Protein AF-A0A1A6HZV1-F1 (afdb_monomer)

Mean predicted aligned error: 3.15 Å

Organism: Neotoma lepida (NCBI:txid56216)

Radius of gyration: 16.08 Å; Cα contacts (8 Å, |Δi|>4): 87; chains: 1; bounding box: 39×29×43 Å

InterPro domains:
  IPR000195 Rab-GAP-TBC domain [PF00566] (6-115)
  IPR000195 Rab-GAP-TBC domain [PS50086] (1-92)
  IPR035969 Rab-GAP-TBC domain superfamily [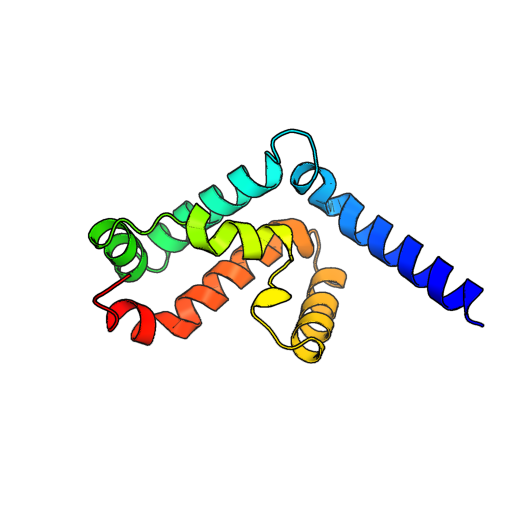SSF47923] (28-120)

Secondary structure (DSSP, 8-state):
-HHHHHHHHHHHHHHHHHTTGGGSSTT-HHHHHHHHHHHHHHHHH-HHHHHHHHHTT--HHHHHHHHHHTTTTTTS-HHHHHHHHHHHHHSTTIIIIIHHHHHHHHHHHTHHHHHH----

Structure (mmCIF, N/CA/C/O backbone):
data_AF-A0A1A6HZV1-F1
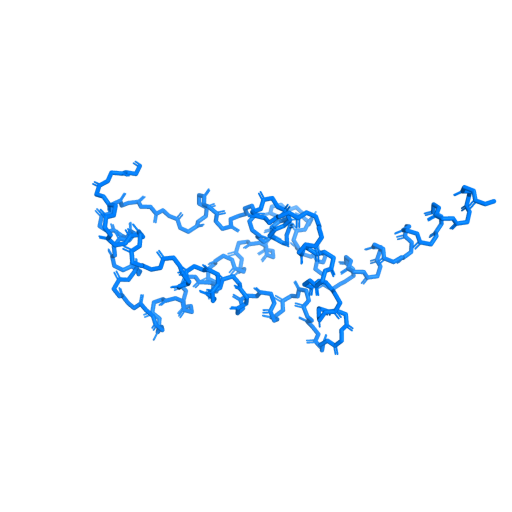#
_entry.id   AF-A0A1A6HZV1-F1
#
loop_
_atom_site.group_PDB
_atom_site.id
_atom_site.type_symbol
_atom_site.label_atom_id
_atom_site.label_alt_id
_atom_site.label_comp_id
_atom_site.label_asym_id
_atom_site.label_entity_i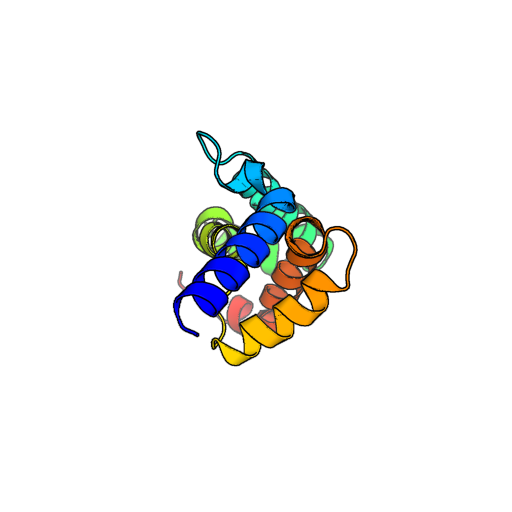d
_atom_site.label_seq_id
_atom_site.pdbx_PDB_ins_code
_atom_site.Cartn_x
_atom_site.Cartn_y
_atom_site.Cartn_z
_atom_site.occupancy
_atom_site.B_iso_or_equiv
_atom_site.auth_seq_id
_atom_site.auth_comp_id
_atom_site.auth_asym_id
_atom_site.auth_atom_id
_atom_site.pdbx_PDB_model_num
ATOM 1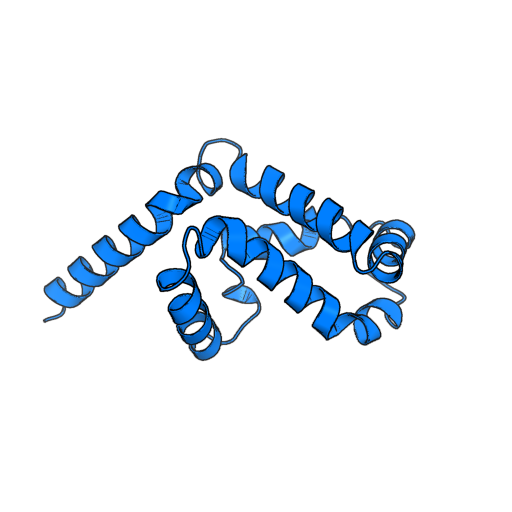 N N . MET A 1 1 ? 22.955 -14.829 -21.419 1.00 74.00 1 MET A N 1
ATOM 2 C CA . MET A 1 1 ? 21.718 -15.178 -20.690 1.00 74.00 1 MET A CA 1
ATOM 3 C C . MET A 1 1 ? 21.591 -14.388 -19.392 1.00 74.00 1 MET A C 1
ATOM 5 O O . MET A 1 1 ? 20.715 -13.543 -19.342 1.00 74.00 1 MET A O 1
ATOM 9 N N . LEU A 1 2 ? 22.483 -14.555 -18.402 1.00 86.62 2 LEU A N 1
ATOM 10 C CA . LEU A 1 2 ? 22.408 -13.804 -17.130 1.00 86.62 2 LEU A CA 1
ATOM 11 C C . LEU A 1 2 ? 22.396 -12.274 -17.308 1.00 86.62 2 LEU A C 1
ATOM 13 O O . LEU A 1 2 ? 21.513 -11.620 -16.773 1.00 86.62 2 LEU A O 1
ATOM 17 N N . ARG A 1 3 ? 23.290 -11.722 -18.144 1.00 90.12 3 ARG A N 1
ATOM 18 C CA . ARG A 1 3 ? 23.332 -10.273 -18.443 1.00 90.12 3 ARG A CA 1
ATOM 19 C C . ARG A 1 3 ? 22.041 -9.729 -19.067 1.00 90.12 3 ARG A C 1
ATOM 21 O O . ARG A 1 3 ? 21.720 -8.567 -18.878 1.00 90.12 3 ARG A O 1
ATOM 28 N N . SER A 1 4 ? 21.326 -10.556 -19.830 1.00 94.75 4 SER A N 1
ATOM 29 C CA . SER A 1 4 ? 20.059 -10.161 -20.454 1.00 94.75 4 SER A CA 1
ATOM 30 C C . SER A 1 4 ? 18.951 -10.097 -19.406 1.00 94.75 4 SER A C 1
ATOM 32 O O . SER A 1 4 ? 18.285 -9.082 -19.302 1.00 94.75 4 SER A O 1
ATOM 34 N N . ILE A 1 5 ? 18.838 -11.127 -18.557 1.00 96.69 5 ILE A N 1
ATOM 35 C CA . ILE A 1 5 ? 17.869 -11.157 -17.448 1.00 96.69 5 ILE A CA 1
ATOM 36 C C . ILE A 1 5 ? 18.109 -9.996 -16.476 1.00 96.69 5 ILE A C 1
ATOM 38 O O . ILE A 1 5 ? 17.160 -9.374 -16.009 1.00 96.69 5 ILE A O 1
ATOM 42 N N . GLU A 1 6 ? 19.373 -9.697 -16.177 1.00 97.12 6 GLU A N 1
ATOM 43 C CA . GLU A 1 6 ? 19.764 -8.561 -15.342 1.00 97.12 6 GLU A CA 1
ATOM 44 C C . GLU A 1 6 ? 19.313 -7.228 -15.953 1.00 97.12 6 GLU A C 1
ATOM 46 O O . GLU A 1 6 ? 18.643 -6.445 -15.281 1.00 97.12 6 GLU A O 1
ATOM 51 N N . ALA A 1 7 ? 19.626 -6.993 -17.233 1.00 97.44 7 ALA A N 1
ATOM 52 C CA . ALA A 1 7 ? 19.233 -5.774 -17.934 1.00 97.44 7 ALA A CA 1
ATOM 53 C C . ALA A 1 7 ? 17.704 -5.627 -18.026 1.00 97.44 7 ALA A C 1
ATOM 55 O O . ALA A 1 7 ? 17.183 -4.551 -17.739 1.00 97.44 7 ALA A O 1
ATOM 56 N N . ASP A 1 8 ? 16.984 -6.700 -18.361 1.00 97.38 8 ASP A N 1
ATOM 57 C CA . ASP A 1 8 ? 15.519 -6.697 -18.443 1.00 97.38 8 ASP A CA 1
ATOM 58 C C . ASP A 1 8 ? 14.894 -6.397 -17.073 1.00 97.38 8 ASP A C 1
ATOM 60 O O . ASP A 1 8 ? 14.014 -5.545 -16.953 1.00 97.38 8 ASP A O 1
ATOM 64 N N . SER A 1 9 ? 15.404 -7.033 -16.012 1.00 96.19 9 SER A N 1
ATOM 65 C CA . SER A 1 9 ? 14.951 -6.787 -14.638 1.00 96.19 9 SER A CA 1
ATOM 66 C C . SER A 1 9 ? 15.185 -5.336 -14.216 1.00 96.19 9 SER A C 1
ATOM 68 O O . SER A 1 9 ? 14.303 -4.726 -13.610 1.00 96.19 9 SER A O 1
ATOM 70 N N . PHE A 1 10 ? 16.350 -4.771 -14.554 1.00 96.50 10 PHE A N 1
ATOM 71 C CA . PHE A 1 10 ? 16.668 -3.373 -14.278 1.00 96.50 10 PHE A CA 1
ATOM 72 C C . PHE A 1 10 ? 15.675 -2.434 -14.967 1.00 96.50 10 PHE A C 1
ATOM 74 O O . PHE A 1 10 ? 15.045 -1.621 -14.295 1.00 96.50 10 PHE A O 1
ATOM 81 N N . TRP A 1 11 ? 15.476 -2.578 -16.281 1.00 97.00 11 TRP A N 1
ATOM 82 C CA . TRP A 1 11 ? 14.607 -1.677 -17.041 1.00 97.00 11 TRP A CA 1
ATOM 83 C C . TRP A 1 11 ? 13.136 -1.783 -16.640 1.00 97.00 11 TRP A C 1
ATOM 85 O O . TRP A 1 11 ? 12.470 -0.754 -16.505 1.00 97.00 11 TRP A O 1
ATOM 95 N N . CYS A 1 12 ? 12.638 -2.996 -16.390 1.00 95.12 12 CYS A N 1
ATOM 96 C CA . CYS A 1 12 ? 11.284 -3.202 -15.878 1.00 95.12 12 CYS A CA 1
ATOM 97 C C . CYS A 1 12 ? 11.099 -2.535 -14.508 1.00 95.12 12 CYS A C 1
ATOM 99 O O . CYS A 1 12 ? 10.115 -1.827 -14.295 1.00 95.12 12 CYS A O 1
ATOM 101 N N . MET A 1 13 ? 12.065 -2.697 -13.597 1.00 94.25 13 MET A N 1
ATOM 102 C CA . MET A 1 13 ? 12.002 -2.068 -12.277 1.00 94.25 13 MET A CA 1
ATOM 103 C C . MET A 1 13 ? 12.107 -0.542 -12.362 1.00 94.25 13 MET A C 1
ATOM 105 O O . MET A 1 13 ? 11.348 0.156 -11.696 1.00 94.25 13 MET A O 1
ATOM 109 N N . SER A 1 14 ? 12.984 0.002 -13.211 1.00 95.06 14 SER A N 1
ATOM 110 C CA . SER A 1 14 ? 13.061 1.450 -13.445 1.00 95.06 14 SER A CA 1
ATOM 111 C C . SER A 1 14 ? 11.725 2.012 -13.934 1.00 95.06 14 SER A C 1
ATOM 113 O O . SER A 1 14 ? 11.263 3.021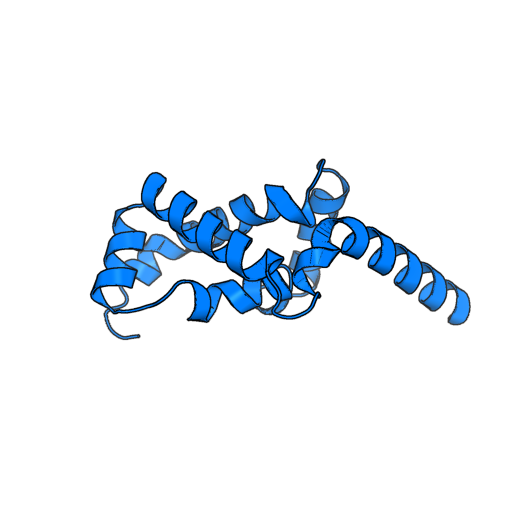 -13.410 1.00 95.06 14 SER A O 1
ATOM 115 N N . LYS A 1 15 ? 11.064 1.330 -14.879 1.00 92.19 15 LYS A N 1
ATOM 116 C CA . LYS A 1 15 ? 9.755 1.753 -15.397 1.00 92.19 15 LYS A CA 1
ATOM 117 C C . LYS A 1 15 ? 8.645 1.696 -14.355 1.00 92.19 15 LYS A C 1
ATOM 119 O O . LYS A 1 15 ? 7.786 2.569 -14.345 1.00 92.19 15 LYS A O 1
ATOM 124 N N . LEU A 1 16 ? 8.677 0.711 -13.464 1.00 92.62 16 LEU A N 1
ATOM 125 C CA . LEU A 1 16 ? 7.766 0.649 -12.321 1.00 92.62 16 LEU A CA 1
ATOM 126 C C . LEU A 1 16 ? 7.993 1.841 -11.380 1.00 92.62 16 LEU A C 1
ATOM 128 O O . LEU A 1 16 ? 7.042 2.519 -10.991 1.00 92.62 16 LEU A O 1
ATOM 132 N N . LEU A 1 17 ? 9.255 2.118 -11.040 1.00 93.50 17 LEU A N 1
ATOM 133 C CA . LEU A 1 17 ? 9.623 3.195 -10.119 1.00 93.50 17 LEU A CA 1
ATOM 134 C C . LEU A 1 17 ? 9.331 4.592 -10.682 1.00 93.50 17 LEU A C 1
ATOM 136 O O . LEU A 1 17 ? 9.063 5.497 -9.893 1.00 93.50 17 LEU A O 1
ATOM 140 N N . ASP A 1 18 ? 9.306 4.765 -12.010 1.00 92.12 18 ASP A N 1
ATOM 141 C CA . ASP A 1 18 ? 8.945 6.032 -12.665 1.00 92.12 18 ASP A CA 1
ATOM 142 C C . ASP A 1 18 ? 7.586 6.581 -12.180 1.00 92.12 18 ASP A C 1
ATOM 144 O O . ASP A 1 18 ? 7.429 7.792 -12.042 1.00 92.12 18 ASP A O 1
ATOM 148 N N . GLY A 1 19 ? 6.624 5.709 -11.853 1.00 89.31 19 GLY A N 1
ATOM 149 C CA . GLY A 1 19 ? 5.294 6.106 -11.369 1.00 89.31 19 GLY A CA 1
ATOM 150 C C . GLY A 1 19 ? 5.202 6.424 -9.870 1.00 89.31 19 GLY A C 1
ATOM 151 O O . GLY A 1 19 ? 4.152 6.864 -9.404 1.00 89.31 19 GLY A O 1
ATOM 152 N N . ILE A 1 20 ? 6.263 6.177 -9.095 1.00 94.19 20 ILE A N 1
ATOM 153 C CA . ILE A 1 20 ? 6.271 6.310 -7.626 1.00 94.19 20 ILE A CA 1
ATOM 154 C C . ILE A 1 20 ? 7.574 6.924 -7.093 1.00 94.19 20 ILE A C 1
ATOM 156 O O . ILE A 1 20 ? 7.977 6.652 -5.965 1.00 94.19 20 ILE A O 1
ATOM 160 N N . GLN A 1 21 ? 8.260 7.741 -7.894 1.00 94.81 21 GLN A N 1
ATOM 161 C CA . GLN A 1 21 ? 9.568 8.306 -7.538 1.00 94.81 21 GLN A CA 1
ATOM 162 C C . GLN A 1 21 ? 9.536 9.100 -6.220 1.00 94.81 21 GLN A C 1
ATOM 164 O O . GLN A 1 21 ? 10.482 9.050 -5.435 1.00 94.81 21 GLN A O 1
ATOM 169 N N . ASP A 1 22 ? 8.430 9.792 -5.940 1.00 95.69 22 ASP A N 1
ATOM 170 C CA . ASP A 1 22 ? 8.219 10.585 -4.727 1.00 95.69 22 ASP A CA 1
ATOM 171 C C . ASP A 1 22 ? 8.148 9.750 -3.437 1.00 95.69 22 ASP A C 1
ATOM 173 O O . ASP A 1 22 ? 8.323 10.296 -2.343 1.00 95.69 22 ASP A O 1
ATOM 177 N N . ASN A 1 23 ? 7.957 8.431 -3.544 1.00 95.31 23 ASN A N 1
ATOM 178 C CA . ASN A 1 23 ? 8.108 7.513 -2.417 1.00 95.31 23 ASN A CA 1
ATOM 179 C C . ASN A 1 23 ? 9.561 7.436 -1.920 1.00 95.31 23 ASN A C 1
ATOM 181 O O . ASN A 1 23 ? 9.779 7.110 -0.758 1.00 95.31 23 ASN A O 1
ATOM 185 N N . TYR A 1 24 ? 10.548 7.721 -2.776 1.00 95.38 24 TYR A N 1
ATOM 186 C CA . TYR A 1 24 ? 11.967 7.463 -2.502 1.00 95.38 24 TYR A 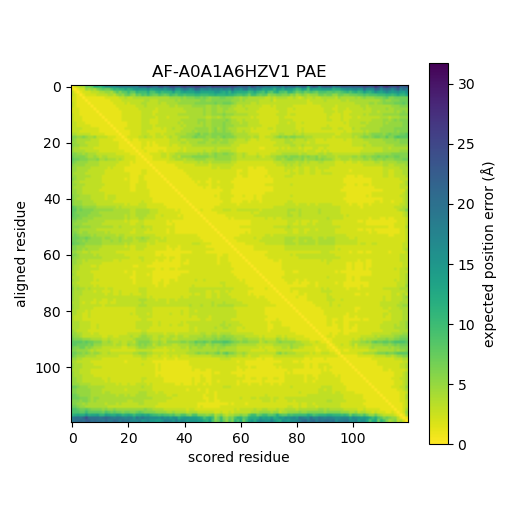CA 1
ATOM 187 C C . TYR A 1 24 ? 12.840 8.729 -2.512 1.00 95.38 24 TYR A C 1
ATOM 189 O O . TYR A 1 24 ? 14.060 8.640 -2.372 1.00 95.38 24 TYR A O 1
ATOM 197 N N . THR A 1 25 ? 12.240 9.915 -2.649 1.00 95.44 25 THR A N 1
ATOM 198 C CA . THR A 1 25 ? 12.940 11.199 -2.492 1.00 95.44 25 THR A CA 1
ATOM 199 C C . THR A 1 25 ? 13.173 11.541 -1.014 1.00 95.44 25 THR A C 1
ATOM 201 O O . THR A 1 25 ? 12.705 10.847 -0.108 1.00 95.44 25 THR A O 1
ATOM 204 N N . PHE A 1 26 ? 13.939 12.607 -0.744 1.00 94.50 26 PHE A N 1
ATOM 205 C CA . PHE A 1 26 ? 14.241 13.043 0.623 1.00 94.50 26 PHE A CA 1
ATOM 206 C C . PHE A 1 26 ? 12.959 13.232 1.449 1.00 94.50 26 PHE A C 1
ATOM 208 O O . PHE A 1 26 ? 12.013 13.868 0.993 1.00 94.50 26 PHE A O 1
ATOM 215 N N . ALA A 1 27 ? 12.948 12.669 2.661 1.00 93.50 27 ALA A N 1
ATOM 216 C CA . ALA A 1 27 ? 11.799 12.611 3.573 1.00 93.50 27 ALA A CA 1
ATOM 217 C C . ALA A 1 27 ? 10.567 11.820 3.075 1.00 93.50 27 ALA A C 1
ATOM 219 O O . ALA A 1 27 ? 9.566 11.766 3.784 1.00 93.50 27 ALA A O 1
ATOM 220 N N . GLN A 1 28 ? 10.647 11.163 1.911 1.00 95.50 28 GLN A N 1
ATOM 221 C CA . GLN A 1 28 ? 9.632 10.242 1.377 1.00 95.50 28 GLN A CA 1
ATOM 222 C C . GLN A 1 28 ? 8.189 10.802 1.384 1.00 95.50 28 GLN A C 1
ATOM 224 O O . GLN A 1 28 ? 7.261 10.154 1.886 1.00 95.50 28 GLN A O 1
ATOM 229 N N . PRO A 1 29 ? 7.959 12.007 0.826 1.00 96.62 29 PRO A N 1
ATOM 230 C CA . PRO A 1 29 ? 6.657 12.671 0.871 1.00 96.62 29 PRO A CA 1
ATOM 231 C C . PRO A 1 29 ? 5.542 11.866 0.188 1.00 96.62 29 PRO A C 1
ATOM 233 O O . PRO A 1 29 ? 4.386 11.972 0.599 1.00 96.62 29 PRO A O 1
ATOM 236 N N . GLY A 1 30 ? 5.863 11.053 -0.826 1.00 96.88 30 GLY A N 1
ATOM 237 C CA . GLY A 1 30 ? 4.885 10.199 -1.506 1.00 96.88 30 GLY A CA 1
ATOM 238 C C . GLY A 1 30 ? 4.277 9.145 -0.585 1.00 96.88 30 GLY A C 1
ATOM 239 O O . GLY A 1 30 ? 3.061 8.951 -0.578 1.00 96.88 30 GLY A O 1
ATOM 240 N N . ILE A 1 31 ? 5.096 8.534 0.278 1.00 97.19 31 ILE A N 1
ATOM 241 C CA . ILE A 1 31 ? 4.622 7.535 1.242 1.00 97.19 31 ILE A CA 1
ATOM 242 C C . ILE A 1 31 ? 3.728 8.193 2.289 1.00 97.19 31 ILE A C 1
ATOM 244 O O . ILE A 1 31 ? 2.629 7.702 2.534 1.00 97.19 31 ILE A O 1
ATOM 248 N N . GLN A 1 32 ? 4.144 9.329 2.856 1.00 97.25 32 GLN A N 1
ATOM 249 C CA . GLN A 1 32 ? 3.338 10.043 3.853 1.00 97.25 32 GLN A CA 1
ATOM 250 C C . GLN A 1 32 ? 1.964 10.440 3.294 1.00 97.25 32 GLN A C 1
ATOM 252 O O . GLN A 1 32 ? 0.941 10.224 3.945 1.00 97.25 32 GLN A O 1
ATOM 257 N N . LYS A 1 33 ? 1.922 10.949 2.054 1.00 97.62 33 LYS A N 1
ATOM 258 C CA . LYS A 1 33 ? 0.664 11.268 1.360 1.00 97.62 33 LYS A CA 1
ATOM 259 C C . LYS A 1 33 ? -0.209 10.032 1.151 1.00 97.62 33 LYS A C 1
ATOM 261 O O . LYS A 1 33 ? -1.404 10.100 1.415 1.00 97.62 33 LYS A O 1
ATOM 266 N N . LYS A 1 34 ? 0.368 8.910 0.709 1.00 97.75 34 LYS A N 1
ATOM 267 C CA . LYS A 1 34 ? -0.370 7.655 0.479 1.00 97.75 34 LYS A CA 1
ATOM 268 C C . LYS A 1 34 ? -0.915 7.049 1.771 1.00 97.75 34 LYS A C 1
ATOM 270 O O . LYS A 1 34 ? -2.047 6.583 1.780 1.00 97.75 34 LYS A O 1
ATOM 275 N N . VAL A 1 35 ? -0.146 7.081 2.860 1.00 98.25 35 VAL A N 1
ATOM 276 C CA . VAL A 1 35 ? -0.600 6.612 4.180 1.00 98.25 35 VAL A CA 1
ATOM 277 C C . VAL A 1 35 ? -1.764 7.465 4.682 1.00 98.25 35 VAL A C 1
ATOM 279 O O . VAL A 1 35 ? -2.785 6.917 5.083 1.00 98.25 35 VAL A O 1
ATOM 282 N N . LYS A 1 36 ? -1.667 8.795 4.572 1.00 98.12 36 LYS A N 1
ATOM 283 C CA . LYS A 1 36 ? -2.776 9.689 4.928 1.00 98.12 36 LYS A CA 1
ATOM 284 C C . LYS A 1 36 ? -4.010 9.458 4.050 1.00 98.12 36 LYS A C 1
ATOM 286 O O . LYS A 1 36 ? -5.126 9.404 4.552 1.00 98.12 36 LYS A O 1
ATOM 291 N N . ALA A 1 37 ? -3.817 9.267 2.746 1.00 98.25 37 ALA A N 1
ATOM 292 C CA . ALA A 1 37 ? -4.911 8.935 1.838 1.00 98.25 37 ALA A CA 1
ATOM 293 C C . ALA A 1 37 ? -5.572 7.593 2.198 1.00 98.25 37 ALA A C 1
ATOM 295 O O . ALA A 1 37 ? -6.776 7.438 2.013 1.00 98.25 37 ALA A O 1
ATOM 296 N N . LEU A 1 38 ? -4.808 6.629 2.729 1.00 98.50 38 LEU A N 1
ATOM 297 C CA . LEU A 1 38 ? -5.348 5.350 3.192 1.00 98.50 38 LEU A CA 1
ATOM 298 C C . LEU A 1 38 ? -6.213 5.550 4.436 1.00 98.50 38 LEU A C 1
ATOM 300 O O . LEU A 1 38 ? -7.313 5.014 4.490 1.00 98.50 38 LEU A O 1
ATOM 304 N N . GLU A 1 39 ? -5.749 6.344 5.396 1.00 98.38 39 GLU A N 1
ATOM 305 C CA . GLU A 1 39 ? -6.519 6.710 6.589 1.00 98.38 39 GLU A CA 1
ATOM 306 C C . GLU A 1 39 ? -7.839 7.418 6.228 1.00 98.38 39 GLU A C 1
ATOM 308 O O . GLU A 1 39 ? -8.916 7.026 6.689 1.00 98.38 39 GLU A O 1
ATOM 313 N N . GLU A 1 40 ? -7.782 8.420 5.344 1.00 98.31 40 GLU A N 1
ATOM 314 C CA . GLU A 1 40 ? -8.964 9.131 4.835 1.00 98.31 40 GLU A CA 1
ATOM 315 C C . GLU A 1 40 ? -9.915 8.205 4.062 1.00 98.31 40 GLU A C 1
ATOM 317 O O . GLU A 1 40 ? -11.134 8.365 4.116 1.00 98.31 40 GLU A O 1
ATOM 322 N N . LEU A 1 41 ? -9.385 7.223 3.330 1.00 98.31 41 LEU A N 1
ATOM 323 C CA . LEU A 1 41 ? -10.205 6.252 2.616 1.00 98.31 41 LEU A CA 1
ATOM 324 C C . LEU A 1 41 ? -10.879 5.274 3.584 1.00 98.31 41 LEU A C 1
ATOM 326 O O . LEU A 1 41 ? -12.086 5.072 3.476 1.00 98.31 41 LEU A O 1
ATOM 330 N N . VAL A 1 42 ? -10.129 4.697 4.529 1.00 98.12 42 VAL A N 1
ATOM 331 C CA . VAL A 1 42 ? -10.635 3.699 5.484 1.00 98.12 42 VAL A CA 1
ATOM 332 C C . VAL A 1 42 ? -11.686 4.305 6.414 1.00 98.12 42 VAL A C 1
ATOM 334 O O . VAL A 1 42 ? -12.747 3.708 6.555 1.00 98.12 42 VAL A O 1
ATOM 337 N N . SER A 1 43 ? -11.475 5.514 6.946 1.00 98.00 43 SER A N 1
ATOM 338 C CA . SER A 1 43 ? -12.502 6.226 7.740 1.00 98.00 43 SER A CA 1
ATOM 339 C C . SER A 1 43 ? -13.835 6.386 6.998 1.00 98.00 43 SER A C 1
ATOM 341 O O . SER A 1 43 ? -14.911 6.275 7.578 1.00 98.00 43 SER A O 1
ATOM 343 N N . ARG A 1 44 ? -13.804 6.568 5.673 1.00 97.75 44 ARG A N 1
ATOM 344 C CA . ARG A 1 44 ? -15.027 6.717 4.869 1.00 97.75 44 ARG A CA 1
ATOM 345 C C . ARG A 1 44 ? -15.743 5.404 4.563 1.00 97.75 44 ARG A C 1
ATOM 347 O O . ARG A 1 44 ? -16.947 5.440 4.315 1.00 97.75 44 ARG A O 1
ATOM 354 N N . ILE A 1 45 ? -15.027 4.282 4.499 1.00 97.38 45 ILE A N 1
ATOM 355 C CA . ILE A 1 45 ? -15.578 2.993 4.034 1.00 97.38 45 ILE A CA 1
ATOM 356 C C . ILE A 1 45 ? -15.764 1.962 5.155 1.00 97.38 45 ILE A C 1
ATOM 358 O O . ILE A 1 45 ? -16.631 1.102 5.027 1.00 97.38 45 ILE A O 1
ATOM 362 N N . ASP A 1 46 ? -14.988 2.044 6.237 1.00 97.06 46 ASP A N 1
ATOM 363 C CA . ASP A 1 46 ? -15.113 1.205 7.435 1.00 97.06 46 ASP A CA 1
ATOM 364 C C . ASP A 1 46 ? -14.703 2.005 8.688 1.00 97.06 46 ASP A C 1
ATOM 366 O O . ASP A 1 46 ? -13.631 1.827 9.274 1.00 97.06 46 ASP A O 1
ATOM 370 N N . GLU A 1 47 ? -15.586 2.920 9.097 1.00 97.56 47 GLU A N 1
ATOM 371 C CA . GLU A 1 47 ? -15.390 3.779 10.273 1.00 97.56 47 GLU A CA 1
ATOM 372 C C . GLU A 1 47 ? -15.200 2.970 11.565 1.00 97.56 47 GLU A C 1
ATOM 374 O O . GLU A 1 47 ? -14.511 3.417 12.478 1.00 97.56 47 GLU A O 1
ATOM 379 N N . GLN A 1 48 ? -15.762 1.758 11.643 1.00 97.94 48 GLN A N 1
ATOM 380 C CA . GLN A 1 48 ? -15.612 0.897 12.814 1.00 97.94 48 GLN A CA 1
ATOM 381 C C . GLN A 1 48 ? -14.144 0.505 13.016 1.00 97.94 48 GLN A C 1
ATOM 383 O O . GLN A 1 48 ? -13.625 0.626 14.124 1.00 97.94 48 GLN A O 1
ATOM 388 N N . VAL A 1 49 ? -13.466 0.092 11.942 1.00 97.88 49 VAL A N 1
ATOM 389 C CA . VAL A 1 49 ? -12.037 -0.245 11.984 1.00 97.88 49 VAL A CA 1
ATOM 390 C C . VAL A 1 49 ? -11.182 1.001 12.225 1.00 97.88 49 VAL A C 1
ATOM 392 O O . VAL A 1 49 ? -10.263 0.962 13.042 1.00 97.88 49 VAL A O 1
ATOM 395 N N . HIS A 1 50 ? -11.503 2.129 11.581 1.00 98.12 50 HIS A N 1
ATOM 396 C CA . HIS A 1 50 ? -10.782 3.386 11.810 1.00 98.12 50 HIS A CA 1
ATOM 397 C C . HIS A 1 50 ? -10.852 3.836 13.280 1.00 98.12 50 HIS A C 1
ATOM 399 O O . HIS A 1 50 ? -9.823 4.113 13.898 1.00 98.12 50 HIS A O 1
ATOM 405 N N . SER A 1 51 ? -12.053 3.847 13.860 1.00 97.75 51 SER A N 1
ATOM 406 C CA . SER A 1 51 ? -12.270 4.176 15.270 1.00 97.75 51 SER A CA 1
ATOM 407 C C . SER A 1 51 ? -11.586 3.185 16.221 1.00 97.75 51 SER A C 1
ATOM 409 O O . SER A 1 51 ? -11.097 3.601 17.272 1.00 97.75 51 SER A O 1
ATOM 411 N N . HIS A 1 52 ? -11.501 1.899 15.861 1.00 97.75 52 HIS A N 1
ATOM 412 C CA . HIS A 1 52 ? -10.786 0.889 16.651 1.00 97.75 52 HIS A CA 1
ATOM 413 C C . HIS A 1 52 ? -9.295 1.203 16.752 1.00 97.75 52 HIS A C 1
ATOM 415 O O . HIS A 1 52 ? -8.764 1.281 17.855 1.00 97.75 52 HIS A O 1
ATOM 421 N N . PHE A 1 53 ? -8.636 1.511 15.632 1.00 97.75 53 PHE A N 1
ATOM 422 C CA . PHE A 1 53 ? -7.233 1.933 15.663 1.00 97.75 53 PHE A CA 1
ATOM 423 C C . PHE A 1 53 ? -7.023 3.182 16.516 1.00 97.75 53 PHE A C 1
ATOM 425 O O . PHE A 1 53 ? -6.102 3.219 17.324 1.00 97.75 53 PHE A O 1
ATOM 432 N N . ARG A 1 54 ? -7.915 4.178 16.418 1.00 96.44 54 ARG A N 1
ATOM 433 C CA . ARG A 1 54 ? -7.832 5.376 17.268 1.00 96.44 54 ARG A CA 1
ATOM 434 C C . ARG A 1 54 ? -8.000 5.065 18.752 1.00 96.44 54 ARG A C 1
ATOM 436 O O . ARG A 1 54 ? -7.339 5.696 19.569 1.00 96.44 54 ARG A O 1
ATOM 443 N N . ARG A 1 55 ? -8.879 4.122 19.103 1.00 96.94 55 ARG A N 1
ATOM 444 C CA . ARG A 1 55 ? -9.112 3.696 20.490 1.00 96.94 55 ARG A CA 1
ATOM 445 C C . ARG A 1 55 ? -7.866 3.065 21.111 1.00 96.94 55 ARG A C 1
ATOM 447 O O . ARG A 1 55 ? -7.630 3.284 22.294 1.00 96.94 55 ARG A O 1
ATOM 454 N N . TYR A 1 56 ? -7.109 2.311 20.323 1.00 97.12 56 TYR A N 1
ATOM 455 C CA . TYR A 1 56 ? -5.881 1.637 20.750 1.00 97.12 56 TYR A CA 1
ATOM 456 C C . TYR A 1 56 ? -4.604 2.399 20.368 1.00 97.12 56 TYR A C 1
ATOM 458 O O . TYR A 1 56 ? -3.518 1.841 20.435 1.00 97.12 56 TYR A O 1
ATOM 466 N N . GLU A 1 57 ? -4.728 3.668 19.963 1.00 96.50 57 GLU A N 1
ATOM 467 C CA . GLU A 1 57 ? -3.600 4.537 19.589 1.00 96.50 57 GLU A CA 1
ATOM 468 C C . GLU A 1 57 ? -2.685 3.948 18.492 1.00 96.50 57 GLU A C 1
ATOM 470 O O . GLU A 1 57 ? -1.503 4.278 18.395 1.00 96.50 57 GLU A O 1
ATOM 475 N N . VAL A 1 58 ? -3.248 3.109 17.616 1.00 97.44 58 VAL A N 1
ATOM 476 C CA . VAL A 1 58 ? -2.548 2.549 16.457 1.00 97.44 58 VAL A CA 1
ATOM 477 C C . VAL A 1 58 ? -2.580 3.563 15.319 1.00 97.44 58 VAL A C 1
ATOM 479 O O . VAL A 1 58 ? -3.622 3.847 14.723 1.00 97.44 58 VAL A O 1
ATOM 482 N N . GLU A 1 59 ? -1.419 4.106 14.977 1.00 97.25 59 GLU A N 1
ATOM 483 C CA . GLU A 1 59 ? -1.273 5.033 13.862 1.00 97.25 59 GLU A CA 1
ATOM 484 C C . GLU A 1 59 ? -1.097 4.276 12.541 1.00 97.25 59 GLU A C 1
ATOM 486 O O . GLU A 1 59 ? -0.303 3.339 12.435 1.00 97.25 59 GLU A O 1
ATOM 491 N N . TYR A 1 60 ? -1.747 4.744 11.470 1.00 98.00 60 TYR A N 1
ATOM 492 C CA . TYR A 1 60 ? -1.618 4.135 10.137 1.00 98.00 60 TYR A CA 1
ATOM 493 C C . TYR A 1 60 ? -0.164 4.043 9.667 1.00 98.00 60 TYR A C 1
ATOM 495 O O . TYR A 1 60 ? 0.211 3.096 8.976 1.00 98.00 60 TYR A O 1
ATOM 503 N N . LEU A 1 61 ? 0.683 4.999 10.058 1.00 96.75 61 LEU A N 1
ATOM 504 C CA . LEU A 1 61 ? 2.095 5.003 9.691 1.00 96.75 61 LEU A CA 1
ATOM 505 C C . LEU A 1 61 ? 2.856 3.790 10.249 1.00 96.75 61 LEU A C 1
ATOM 507 O O . LEU A 1 61 ? 3.766 3.304 9.576 1.00 96.75 61 LEU A O 1
ATOM 511 N N . GLN A 1 62 ? 2.468 3.264 11.417 1.00 96.31 62 GLN A N 1
ATOM 512 C CA . GLN A 1 62 ? 3.152 2.144 12.075 1.00 96.31 62 GLN A CA 1
ATOM 513 C C . GLN A 1 62 ? 3.112 0.858 11.237 1.00 96.31 62 GLN A C 1
ATOM 515 O O . GLN A 1 62 ? 4.092 0.113 11.215 1.00 96.31 62 GLN A O 1
ATOM 520 N N . PHE A 1 63 ? 2.026 0.617 10.492 1.00 96.81 63 PHE A N 1
ATOM 521 C CA . PHE A 1 63 ? 1.886 -0.572 9.641 1.00 96.81 63 PHE A CA 1
ATOM 522 C C . PHE A 1 63 ? 1.917 -0.252 8.138 1.00 96.81 63 PHE A C 1
ATOM 524 O O . PHE A 1 63 ? 2.609 -0.926 7.368 1.00 96.81 63 PHE A O 1
ATOM 531 N N . ALA A 1 64 ? 1.224 0.801 7.696 1.00 98.00 64 ALA A N 1
ATOM 532 C CA . ALA A 1 64 ? 1.018 1.074 6.275 1.00 98.00 64 ALA A CA 1
ATOM 533 C C . ALA A 1 64 ? 2.249 1.678 5.591 1.00 98.00 64 ALA A C 1
ATOM 535 O O . ALA A 1 64 ? 2.356 1.603 4.365 1.00 98.00 64 ALA A O 1
ATOM 536 N N . PHE A 1 65 ? 3.217 2.221 6.343 1.00 97.62 65 PHE A N 1
ATOM 537 C CA . PHE A 1 65 ? 4.488 2.670 5.765 1.00 97.62 65 PHE A CA 1
ATOM 538 C C . PHE A 1 65 ? 5.156 1.543 4.968 1.00 97.62 65 PHE A C 1
ATOM 540 O O . PHE A 1 65 ? 5.525 1.725 3.806 1.00 97.62 65 PHE A O 1
ATOM 547 N N . ARG A 1 66 ? 5.245 0.343 5.562 1.00 97.88 66 ARG A N 1
ATOM 548 C CA . ARG A 1 66 ? 5.838 -0.834 4.912 1.00 97.88 66 ARG A CA 1
ATOM 549 C C . ARG A 1 66 ? 5.016 -1.286 3.706 1.00 97.88 66 ARG A C 1
ATOM 551 O O . ARG A 1 66 ? 5.590 -1.707 2.703 1.00 97.88 66 ARG A O 1
ATOM 558 N N . TRP A 1 67 ? 3.692 -1.156 3.774 1.00 98.19 67 TRP A N 1
ATOM 559 C CA . TRP A 1 67 ? 2.802 -1.509 2.669 1.00 98.19 67 TRP A CA 1
ATOM 560 C C . TRP A 1 67 ? 3.063 -0.630 1.447 1.00 98.19 67 TRP A C 1
ATOM 562 O O . TRP A 1 67 ? 3.278 -1.170 0.365 1.00 98.19 67 TRP A O 1
ATOM 572 N N . MET A 1 68 ? 3.154 0.690 1.637 1.00 97.62 68 MET A N 1
ATOM 573 C CA . MET A 1 68 ? 3.403 1.652 0.556 1.00 97.62 68 MET A CA 1
ATOM 574 C C . MET A 1 68 ? 4.845 1.604 0.040 1.00 97.62 68 MET A C 1
ATOM 576 O O . MET A 1 68 ? 5.078 1.701 -1.164 1.00 97.62 68 MET A O 1
ATOM 580 N N . ASN A 1 69 ? 5.822 1.445 0.936 1.00 96.69 69 ASN A N 1
ATOM 581 C CA . ASN A 1 69 ? 7.242 1.419 0.579 1.00 96.69 69 ASN A CA 1
ATOM 582 C C . ASN A 1 69 ? 7.627 0.157 -0.207 1.00 96.69 69 ASN A C 1
ATOM 584 O O . ASN A 1 69 ? 8.502 0.196 -1.074 1.00 96.69 69 ASN A O 1
ATOM 588 N N . ASN A 1 70 ? 6.983 -0.971 0.111 1.00 96.94 70 ASN A N 1
ATOM 589 C CA . ASN A 1 70 ? 7.305 -2.283 -0.447 1.00 96.94 70 ASN A CA 1
ATOM 590 C C . ASN A 1 70 ? 6.168 -2.885 -1.286 1.00 96.94 70 ASN A C 1
ATOM 592 O O . ASN A 1 70 ? 6.218 -4.069 -1.609 1.00 96.94 70 ASN A O 1
ATOM 596 N N . LEU A 1 71 ? 5.145 -2.100 -1.634 1.00 97.00 71 LEU A N 1
ATOM 597 C CA . LEU A 1 71 ? 4.016 -2.518 -2.473 1.00 97.00 71 LEU A CA 1
ATOM 598 C C . LEU A 1 71 ? 3.382 -3.843 -2.006 1.00 97.00 71 LEU A C 1
ATOM 600 O O . LEU A 1 71 ? 3.173 -4.761 -2.801 1.00 97.00 71 LEU A O 1
ATOM 604 N N . LEU A 1 72 ? 3.141 -3.960 -0.693 1.00 97.94 72 LEU A N 1
ATOM 605 C CA . LEU A 1 72 ? 2.635 -5.156 0.012 1.00 97.94 72 LEU A CA 1
ATOM 606 C C . LEU A 1 72 ? 3.482 -6.440 -0.112 1.00 97.94 72 LEU A C 1
ATOM 608 O O . LEU A 1 72 ? 3.106 -7.473 0.442 1.00 97.94 72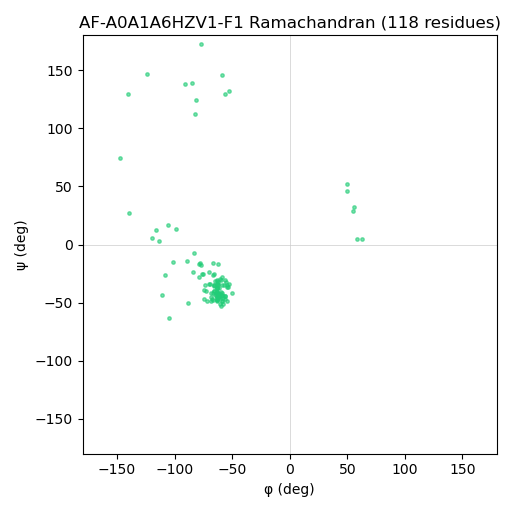 LEU A O 1
ATOM 612 N N . MET A 1 73 ? 4.658 -6.413 -0.747 1.00 97.00 73 MET A N 1
ATOM 613 C CA . MET A 1 73 ? 5.470 -7.622 -0.968 1.00 97.00 73 MET A CA 1
ATOM 614 C C . MET A 1 73 ? 5.951 -8.301 0.328 1.00 97.00 73 MET A C 1
ATOM 616 O O . MET A 1 73 ? 6.423 -9.433 0.290 1.00 97.00 73 MET A O 1
ATOM 620 N N . ARG A 1 74 ? 5.904 -7.585 1.460 1.00 97.69 74 ARG A N 1
ATOM 621 C CA . ARG A 1 74 ? 6.285 -8.081 2.792 1.00 97.69 74 ARG A CA 1
ATOM 622 C C . ARG A 1 74 ? 5.118 -8.726 3.542 1.00 97.69 74 ARG A C 1
ATOM 624 O O . ARG A 1 74 ? 5.368 -9.430 4.511 1.00 97.69 74 ARG A O 1
ATOM 631 N N . GLU A 1 75 ? 3.891 -8.517 3.071 1.00 97.31 75 GLU A N 1
ATOM 632 C CA . GLU A 1 75 ? 2.664 -9.059 3.669 1.00 97.31 75 GLU A CA 1
ATOM 633 C C . GLU A 1 75 ? 2.141 -10.281 2.899 1.00 97.31 75 GLU A C 1
ATOM 635 O O . GLU A 1 75 ? 1.298 -11.028 3.392 1.00 97.31 75 GLU A O 1
ATOM 640 N N . LEU A 1 76 ? 2.632 -10.493 1.672 1.00 96.75 76 LEU A N 1
ATOM 641 C CA . LEU A 1 76 ? 2.159 -11.524 0.755 1.00 96.75 76 LEU A CA 1
ATOM 642 C C . LEU A 1 76 ? 3.297 -12.456 0.308 1.00 96.75 76 LEU A C 1
ATOM 644 O O . LEU A 1 76 ? 4.427 -12.008 0.104 1.00 96.75 76 LEU A O 1
ATOM 648 N N . PRO A 1 77 ? 3.017 -13.751 0.061 1.00 97.94 77 PRO A N 1
ATOM 649 C CA . PRO A 1 77 ? 3.967 -14.634 -0.610 1.00 97.94 77 PRO A CA 1
ATOM 650 C C . PRO A 1 77 ? 4.346 -14.103 -1.999 1.00 97.94 77 PRO A C 1
ATOM 652 O O . PRO A 1 77 ? 3.485 -13.602 -2.721 1.00 97.94 77 PRO A O 1
ATOM 655 N N . LEU A 1 78 ? 5.594 -14.316 -2.436 1.00 95.44 78 LEU A N 1
ATOM 656 C CA . LEU A 1 78 ? 6.117 -13.788 -3.709 1.00 95.44 78 LEU A CA 1
ATOM 657 C C . LEU A 1 78 ? 5.215 -14.077 -4.923 1.00 95.44 78 LEU A C 1
ATOM 659 O O . LEU A 1 78 ? 4.987 -13.196 -5.744 1.00 95.44 78 LEU A O 1
ATOM 663 N N . ARG A 1 79 ? 4.653 -15.289 -5.019 1.00 97.69 79 ARG A N 1
ATOM 664 C CA . ARG A 1 79 ? 3.721 -15.664 -6.100 1.00 97.69 79 ARG A CA 1
ATOM 665 C C . ARG A 1 79 ? 2.475 -14.769 -6.159 1.00 97.69 79 ARG A C 1
ATOM 667 O O . ARG A 1 79 ? 1.979 -14.483 -7.242 1.00 97.69 79 ARG A O 1
ATOM 674 N N . CYS A 1 80 ? 1.982 -14.325 -5.004 1.00 98.06 80 CYS A N 1
ATOM 675 C CA . CYS A 1 80 ? 0.841 -13.422 -4.908 1.00 98.06 80 CYS A CA 1
ATOM 676 C C . CYS A 1 80 ? 1.247 -12.003 -5.309 1.00 98.06 80 CYS A C 1
ATOM 678 O O . CYS A 1 80 ? 0.492 -11.349 -6.017 1.00 98.06 80 CYS A O 1
ATOM 680 N N . THR A 1 81 ? 2.446 -11.557 -4.921 1.00 97.38 81 THR A N 1
ATOM 681 C CA . THR A 1 81 ? 3.000 -10.259 -5.338 1.00 97.38 81 THR A CA 1
ATOM 682 C C . THR A 1 81 ? 3.160 -10.181 -6.853 1.00 97.38 81 THR A C 1
ATOM 684 O O . THR A 1 81 ? 2.715 -9.210 -7.450 1.00 97.38 81 THR A O 1
ATOM 687 N N . ILE A 1 82 ? 3.711 -11.224 -7.488 1.00 96.75 82 ILE A N 1
ATOM 688 C CA . ILE A 1 82 ? 3.830 -11.298 -8.955 1.00 96.75 82 ILE A CA 1
ATOM 689 C C . ILE A 1 82 ? 2.444 -11.170 -9.596 1.00 96.75 82 ILE A C 1
ATOM 691 O O . ILE A 1 82 ? 2.229 -10.287 -10.420 1.00 96.75 82 ILE A O 1
ATOM 695 N N . ARG A 1 83 ? 1.471 -11.973 -9.140 1.00 98.06 83 ARG A N 1
ATOM 696 C CA . ARG A 1 83 ? 0.102 -11.909 -9.668 1.00 98.06 83 ARG A CA 1
ATOM 697 C C . ARG A 1 83 ? -0.558 -10.549 -9.436 1.00 98.06 83 ARG A C 1
ATOM 699 O O . ARG A 1 83 ? -1.320 -10.095 -10.283 1.00 98.06 83 ARG A O 1
ATOM 706 N N . LEU A 1 84 ? -0.315 -9.905 -8.300 1.00 97.44 84 LEU A N 1
ATOM 707 C CA . LEU A 1 84 ? -0.828 -8.567 -8.016 1.00 97.44 84 LEU A CA 1
ATOM 708 C C . LEU A 1 84 ? -0.234 -7.538 -8.989 1.00 97.44 84 LEU A C 1
ATOM 710 O O . LEU A 1 84 ? -0.959 -6.705 -9.532 1.00 97.44 84 LEU A O 1
ATOM 714 N N . TRP A 1 85 ? 1.069 -7.637 -9.251 1.00 95.94 85 TRP A N 1
ATOM 715 C CA . TRP A 1 85 ? 1.787 -6.733 -10.145 1.00 95.94 85 TRP A CA 1
ATOM 716 C C . TRP A 1 85 ? 1.408 -6.914 -11.618 1.00 95.94 85 TRP A C 1
ATOM 718 O O . TRP A 1 85 ? 1.510 -5.946 -12.369 1.00 95.94 85 TRP A O 1
ATOM 728 N N . ASP A 1 86 ? 0.900 -8.083 -12.027 1.00 96.69 86 ASP A N 1
ATOM 729 C CA . ASP A 1 86 ? 0.283 -8.251 -13.353 1.00 96.69 86 ASP A CA 1
ATOM 730 C C . ASP A 1 86 ? -0.864 -7.248 -13.553 1.00 96.69 86 ASP A C 1
ATOM 732 O O . ASP A 1 86 ? -0.953 -6.590 -14.586 1.00 96.69 86 ASP A O 1
ATOM 736 N N . THR A 1 87 ? -1.719 -7.081 -12.536 1.00 96.94 87 THR A N 1
ATOM 737 C CA . THR A 1 87 ? -2.830 -6.120 -12.587 1.00 96.94 87 THR A CA 1
ATOM 738 C C . THR A 1 87 ? -2.340 -4.679 -12.449 1.00 96.94 87 THR A C 1
ATOM 740 O O . THR A 1 87 ? -2.865 -3.788 -13.107 1.00 96.94 87 THR A O 1
ATOM 743 N N . TYR A 1 88 ? -1.300 -4.421 -11.655 1.00 96.69 88 TYR A N 1
ATOM 744 C CA . TYR A 1 88 ? -0.733 -3.068 -11.563 1.00 96.69 88 TYR A CA 1
ATOM 745 C C . TYR A 1 88 ? -0.116 -2.588 -12.875 1.00 96.69 88 TYR A C 1
ATOM 747 O O . TYR A 1 88 ? -0.170 -1.399 -13.165 1.00 96.69 88 TYR A O 1
ATOM 755 N N . GLN A 1 89 ? 0.436 -3.496 -13.679 1.00 94.56 89 GLN A N 1
ATOM 756 C CA . GLN A 1 89 ? 0.936 -3.162 -15.011 1.00 94.56 89 GLN A CA 1
ATOM 757 C C . GLN A 1 89 ? -0.180 -2.970 -16.045 1.00 94.56 89 GLN A C 1
ATOM 759 O O . GLN A 1 89 ? 0.036 -2.262 -17.026 1.00 94.56 89 GLN A O 1
ATOM 764 N N . SER A 1 90 ? -1.354 -3.585 -15.855 1.00 95.31 90 SER A N 1
ATOM 765 C CA . SER A 1 90 ? -2.493 -3.415 -16.768 1.00 95.31 90 SER A CA 1
ATOM 766 C C . SER A 1 90 ? -3.329 -2.168 -16.482 1.00 95.31 90 SER A C 1
ATOM 768 O O . SER A 1 90 ? -4.023 -1.691 -17.376 1.00 95.31 90 SER A O 1
ATOM 770 N N . GLU A 1 91 ? -3.288 -1.658 -15.251 1.00 94.25 91 GLU A N 1
ATOM 771 C CA . GLU A 1 91 ? -4.066 -0.494 -14.827 1.00 94.25 91 GLU A CA 1
ATOM 772 C C . GLU A 1 91 ? -3.299 0.825 -15.029 1.00 94.25 91 GLU A C 1
ATOM 774 O O . GLU A 1 91 ? -2.114 0.917 -14.681 1.00 94.25 91 GLU A O 1
ATOM 779 N N . PRO A 1 92 ? -3.965 1.891 -15.515 1.00 90.44 92 PRO A N 1
ATOM 780 C CA . PRO A 1 92 ? -3.414 3.239 -15.454 1.00 90.44 92 PRO A CA 1
ATOM 781 C C . PRO A 1 92 ? -3.077 3.597 -14.005 1.00 90.44 92 PRO A C 1
ATOM 783 O O . PRO A 1 92 ? -3.909 3.437 -13.115 1.00 90.44 92 PRO A O 1
ATOM 786 N N . GLU A 1 93 ? -1.853 4.072 -13.759 1.00 90.25 93 GLU A N 1
ATOM 787 C CA . GLU A 1 93 ? -1.405 4.460 -12.410 1.00 90.25 93 GLU A CA 1
ATOM 788 C C . GLU A 1 93 ? -1.544 3.326 -11.367 1.00 90.25 93 GLU A C 1
ATOM 790 O O . GLU A 1 93 ? -1.767 3.563 -10.175 1.00 90.25 93 GLU A O 1
ATOM 795 N N . GLY A 1 94 ? -1.384 2.069 -11.804 1.00 93.44 94 GLY A N 1
ATOM 796 C CA . GLY A 1 94 ? -1.631 0.887 -10.977 1.00 93.44 94 GLY A CA 1
ATOM 797 C C . GLY A 1 94 ? -0.832 0.847 -9.666 1.00 93.44 94 GLY A C 1
ATOM 798 O O . GLY A 1 94 ? -1.373 0.575 -8.594 1.00 93.44 94 GLY A O 1
ATOM 799 N N . PHE A 1 95 ? 0.459 1.182 -9.730 1.00 91.94 95 PHE A N 1
ATOM 800 C CA . PHE A 1 95 ? 1.366 1.173 -8.573 1.00 91.94 95 PHE A CA 1
ATOM 801 C C . PHE A 1 95 ? 1.216 2.387 -7.641 1.00 91.94 95 PHE A C 1
ATOM 803 O O . PHE A 1 95 ? 1.721 2.362 -6.516 1.00 91.94 95 PHE A O 1
ATOM 810 N N . SER A 1 96 ? 0.554 3.457 -8.087 1.00 91.12 96 SER A N 1
ATOM 811 C CA . SER A 1 96 ? 0.389 4.691 -7.314 1.00 91.12 96 SER A CA 1
ATOM 812 C C . SER A 1 96 ? -1.026 4.820 -6.755 1.00 91.12 96 SER A C 1
ATOM 814 O O . SER A 1 96 ? -1.190 4.806 -5.535 1.00 91.12 96 SER A O 1
ATOM 816 N N . HIS A 1 97 ? -2.035 4.913 -7.623 1.00 93.69 97 HIS A N 1
ATOM 817 C CA . HIS A 1 97 ? -3.425 5.180 -7.247 1.00 93.69 97 HIS A CA 1
ATOM 818 C C . HIS A 1 97 ? -4.190 3.896 -6.932 1.00 93.69 97 HIS A C 1
ATOM 820 O O . HIS A 1 97 ? -4.784 3.776 -5.863 1.00 93.69 97 HIS A O 1
ATOM 826 N N . PHE A 1 98 ? -4.135 2.890 -7.809 1.00 96.81 98 PHE A N 1
ATOM 827 C CA . PHE A 1 98 ? -4.867 1.636 -7.588 1.00 96.81 98 PHE A CA 1
ATOM 828 C C . PHE A 1 98 ? -4.339 0.855 -6.371 1.00 96.81 98 PHE A C 1
ATOM 830 O O . PHE A 1 98 ? -5.121 0.272 -5.616 1.00 96.81 98 PHE A O 1
ATOM 837 N N . HIS A 1 99 ? -3.027 0.913 -6.114 1.00 97.69 99 HIS A N 1
ATOM 838 C CA . HIS A 1 99 ? -2.406 0.318 -4.928 1.00 97.69 99 HIS A CA 1
ATOM 839 C C . HIS A 1 99 ? -3.060 0.772 -3.609 1.00 97.69 99 HIS A C 1
ATOM 841 O O . HIS A 1 99 ? -3.242 -0.048 -2.709 1.00 97.69 99 HIS A O 1
ATOM 847 N N . LEU A 1 100 ? -3.496 2.035 -3.516 1.00 97.75 100 LEU A N 1
ATOM 848 C CA . LEU A 1 100 ? -4.202 2.563 -2.345 1.00 97.75 100 LEU A CA 1
ATOM 849 C C . LEU A 1 100 ? -5.475 1.763 -2.029 1.00 97.75 100 LEU A C 1
ATOM 851 O O . LEU A 1 100 ? -5.707 1.377 -0.883 1.00 97.75 100 LEU A O 1
ATOM 855 N N . TYR A 1 101 ? -6.274 1.468 -3.056 1.00 97.94 101 TYR A N 1
ATOM 856 C CA . TYR A 1 101 ? -7.508 0.695 -2.913 1.00 97.94 101 TYR A CA 1
ATOM 857 C C . TYR A 1 101 ? -7.231 -0.767 -2.588 1.00 97.94 101 TYR A C 1
ATOM 859 O O . TYR A 1 101 ? -7.98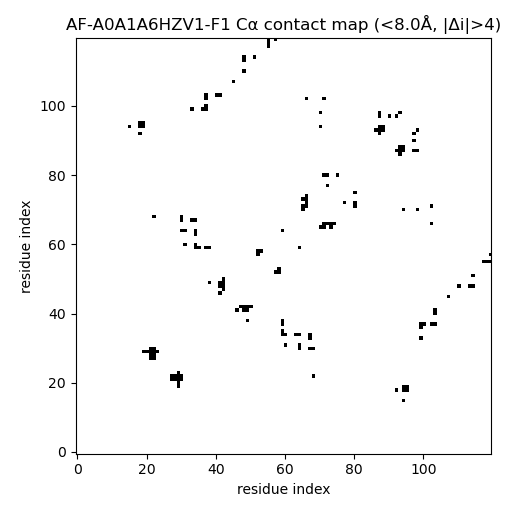2 -1.371 -1.824 1.00 97.94 101 TYR A O 1
ATOM 867 N N . VAL A 1 102 ? -6.138 -1.332 -3.111 1.00 98.31 102 VAL A N 1
ATOM 868 C CA . VAL A 1 102 ? -5.707 -2.678 -2.718 1.00 98.31 102 VAL A CA 1
ATOM 869 C C . VAL A 1 102 ? -5.333 -2.718 -1.239 1.00 98.31 102 VAL A C 1
ATOM 871 O O . VAL A 1 102 ? -5.772 -3.632 -0.550 1.00 98.31 102 VAL A O 1
AT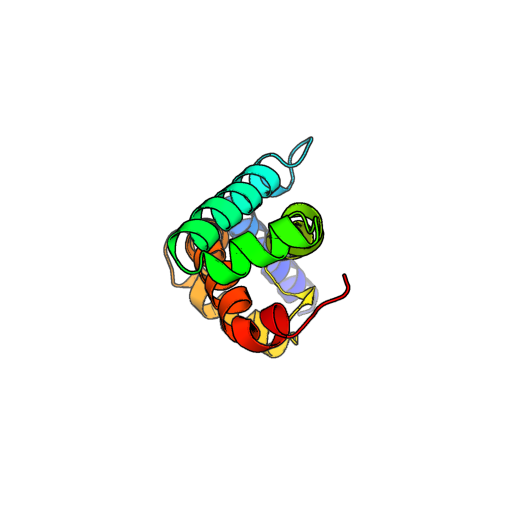OM 874 N N . CYS A 1 103 ? -4.596 -1.731 -0.724 1.00 98.31 103 CYS A N 1
ATOM 875 C CA . CYS A 1 103 ? -4.277 -1.635 0.705 1.00 98.31 103 CYS A CA 1
ATOM 876 C C . CYS A 1 103 ? -5.539 -1.510 1.572 1.00 98.31 103 CYS A C 1
ATOM 878 O O . CYS A 1 103 ? -5.653 -2.194 2.588 1.00 98.31 103 CYS A O 1
ATOM 880 N N . ALA A 1 104 ? -6.513 -0.697 1.156 1.00 98.19 104 ALA A N 1
ATOM 881 C CA . ALA A 1 104 ? -7.787 -0.573 1.864 1.00 98.19 104 ALA A CA 1
ATOM 882 C C . ALA A 1 104 ? -8.577 -1.893 1.864 1.00 98.19 104 ALA A C 1
ATOM 884 O O . ALA A 1 104 ? -9.028 -2.351 2.912 1.00 98.19 104 ALA A O 1
ATOM 885 N N . ALA A 1 105 ? -8.689 -2.555 0.708 1.00 98.12 105 ALA A N 1
ATOM 886 C CA . ALA A 1 105 ? -9.343 -3.858 0.597 1.00 98.12 105 ALA A CA 1
ATOM 887 C C . ALA A 1 105 ? -8.612 -4.947 1.400 1.00 98.12 105 ALA A C 1
ATOM 889 O O . ALA A 1 105 ? -9.255 -5.798 2.012 1.00 98.12 105 ALA A O 1
ATOM 890 N N . PHE A 1 106 ? -7.277 -4.910 1.425 1.00 98.12 106 PHE A N 1
ATOM 891 C CA . PHE A 1 106 ? -6.446 -5.816 2.213 1.00 98.12 106 PHE A CA 1
ATOM 892 C C . PHE A 1 106 ? -6.700 -5.650 3.713 1.00 98.12 106 PHE A C 1
ATOM 894 O O . PHE A 1 106 ? -6.845 -6.644 4.415 1.00 98.12 106 PHE A O 1
ATOM 901 N N . LEU A 1 107 ? -6.834 -4.415 4.193 1.00 97.88 107 LEU A N 1
ATOM 902 C CA . LEU A 1 107 ? -7.158 -4.125 5.588 1.00 97.88 107 LEU A CA 1
ATOM 903 C C . LEU A 1 107 ? -8.575 -4.598 5.951 1.00 97.88 107 LEU A C 1
ATOM 905 O O . LEU A 1 107 ? -8.760 -5.332 6.918 1.00 97.88 107 LEU A O 1
ATOM 909 N N . ILE A 1 108 ? -9.569 -4.276 5.117 1.00 96.69 108 ILE A N 1
ATOM 910 C CA . ILE A 1 108 ? -10.973 -4.682 5.321 1.00 96.69 108 ILE A CA 1
ATOM 911 C C . ILE A 1 108 ? -11.141 -6.202 5.275 1.00 96.69 108 ILE A C 1
ATOM 913 O O . ILE A 1 108 ? -12.005 -6.758 5.956 1.00 96.69 108 ILE A O 1
ATOM 917 N N . LYS A 1 109 ? -10.308 -6.905 4.501 1.00 97.81 109 LYS A N 1
ATOM 918 C CA . LYS A 1 109 ? -10.325 -8.369 4.442 1.00 97.81 109 LYS A CA 1
ATOM 919 C C . LYS A 1 109 ? -10.140 -9.011 5.824 1.00 97.81 109 LYS A C 1
ATOM 921 O O . LYS A 1 109 ? -10.714 -10.077 6.042 1.00 97.81 109 LYS A O 1
ATOM 926 N N . TRP A 1 110 ? -9.405 -8.356 6.720 1.00 97.50 110 TRP A N 1
ATOM 927 C CA . TRP A 1 110 ? -9.126 -8.801 8.089 1.00 97.50 110 TRP A CA 1
ATOM 928 C C . TRP A 1 110 ? -9.920 -8.023 9.145 1.00 97.50 110 TRP A C 1
ATOM 930 O O . TRP A 1 110 ? -9.573 -8.034 10.321 1.00 97.50 110 TRP A O 1
ATOM 940 N N . ARG A 1 111 ? -10.991 -7.318 8.747 1.00 97.62 111 ARG A N 1
ATOM 941 C CA . ARG A 1 111 ? -11.760 -6.452 9.657 1.00 97.62 111 ARG A CA 1
ATOM 942 C C . ARG A 1 111 ? -12.254 -7.173 10.906 1.00 97.62 111 ARG A C 1
ATOM 944 O O . ARG A 1 111 ? -12.321 -6.565 11.960 1.00 97.62 111 ARG A O 1
ATOM 951 N N . LYS A 1 112 ? -12.639 -8.447 10.787 1.00 97.62 112 LYS A N 1
ATOM 952 C CA . LYS A 1 112 ? -13.200 -9.192 11.914 1.00 97.62 112 LYS A CA 1
ATOM 953 C C . LYS A 1 112 ? -12.113 -9.438 12.956 1.00 97.62 112 LYS A C 1
ATOM 955 O O . LYS A 1 112 ? -12.309 -9.128 14.116 1.00 97.62 112 LYS A O 1
ATOM 960 N N . GLU A 1 113 ? -10.968 -9.925 12.504 1.00 97.75 113 GLU A N 1
ATOM 961 C CA . GLU A 1 113 ? -9.801 -10.199 13.327 1.00 97.75 113 GLU A CA 1
ATOM 962 C C . GLU A 1 113 ? -9.252 -8.916 13.961 1.00 97.75 113 GLU A C 1
ATOM 964 O O . GLU A 1 113 ? -8.943 -8.914 15.142 1.00 97.75 113 GLU A O 1
ATOM 969 N N . ILE A 1 114 ? -9.210 -7.809 13.210 1.00 97.38 114 ILE A N 1
ATOM 970 C CA . ILE A 1 114 ? -8.790 -6.500 13.733 1.00 97.38 114 ILE A CA 1
ATOM 971 C C . ILE A 1 114 ? -9.712 -6.026 14.862 1.00 97.38 114 ILE A C 1
ATOM 973 O O . ILE A 1 114 ? -9.227 -5.511 15.861 1.00 97.38 114 ILE A O 1
ATOM 977 N N . LEU A 1 115 ? -11.030 -6.166 14.695 1.00 97.31 115 LEU A N 1
ATOM 978 C CA . LEU A 1 115 ? -12.014 -5.708 15.681 1.00 97.31 115 LEU A CA 1
ATOM 979 C C . LEU A 1 115 ? -12.116 -6.626 16.904 1.00 97.31 115 LEU A C 1
ATOM 981 O O . LEU A 1 115 ? -12.535 -6.160 17.961 1.00 97.31 115 LEU A O 1
ATOM 985 N N . ASP A 1 116 ? -11.764 -7.903 16.747 1.00 97.19 116 ASP A N 1
ATOM 986 C CA . ASP A 1 116 ? -11.680 -8.873 17.842 1.00 97.19 116 ASP A CA 1
ATOM 987 C C . ASP A 1 116 ? -10.376 -8.699 18.658 1.00 97.19 116 ASP A C 1
ATOM 989 O O . ASP A 1 116 ? -10.294 -9.202 19.777 1.00 97.19 116 ASP A O 1
ATOM 993 N N . GLU A 1 117 ? -9.369 -7.995 18.125 1.00 95.00 117 GLU A N 1
ATOM 994 C CA . GLU A 1 117 ? -8.099 -7.731 18.809 1.00 95.00 117 GLU A CA 1
ATOM 995 C C . GLU A 1 117 ? -8.227 -6.557 19.789 1.00 95.00 117 GLU A C 1
ATOM 997 O O . GLU A 1 117 ? -8.616 -5.448 19.411 1.00 95.00 117 GLU A O 1
ATOM 1002 N N . GLU A 1 118 ? -7.884 -6.800 21.053 1.00 89.75 118 GLU A N 1
ATOM 1003 C CA . GLU A 1 118 ? -8.016 -5.825 22.144 1.00 89.75 118 GLU A CA 1
ATOM 1004 C C . GLU A 1 118 ? -6.661 -5.366 22.718 1.00 89.75 118 GLU A C 1
ATOM 1006 O O . GLU A 1 118 ? -6.652 -4.596 23.679 1.00 89.75 118 GLU A O 1
ATOM 1011 N N . ASP A 1 119 ? -5.535 -5.817 22.152 1.00 83.62 119 ASP A N 1
ATOM 1012 C CA . ASP A 1 119 ? -4.170 -5.471 22.580 1.00 83.62 119 ASP A CA 1
ATOM 1013 C C . ASP A 1 119 ? -3.254 -5.265 21.352 1.00 83.62 119 ASP A C 1
ATOM 1015 O O . ASP A 1 119 ? -3.242 -6.101 20.446 1.00 83.62 119 ASP A O 1
ATOM 1019 N N . PHE A 1 120 ? -2.517 -4.145 21.296 1.00 75.12 120 PHE A N 1
ATOM 1020 C CA . PHE A 1 120 ? -1.704 -3.720 20.139 1.00 75.12 120 PHE A CA 1
ATOM 1021 C C . PHE A 1 120 ? -0.295 -3.260 20.533 1.00 75.12 120 PHE A C 1
ATOM 1023 O O . PHE A 1 120 ? -0.158 -2.522 21.535 1.00 75.12 120 PHE A O 1
#

Solvent-accessible surface area (backbone atoms only — not comparable to full-atom values): 6869 Å² total; per-residue (Å²): 108,71,70,53,56,51,51,52,52,50,54,54,49,52,61,57,44,68,68,48,50,48,45,74,42,90,91,23,58,42,40,57,52,50,40,51,51,41,53,60,48,36,46,73,77,42,45,68,61,44,51,48,31,60,74,68,71,54,55,62,63,83,60,41,46,59,34,64,76,50,72,40,48,87,81,39,60,68,73,55,38,53,58,52,48,55,53,30,72,73,37,86,58,15,82,52,61,51,41,48,55,51,53,47,51,56,53,57,73,45,44,66,64,58,71,70,53,89,80,131

pLDDT: mean 95.85, std 3.74, range [74.0, 98.5]

Foldseek 3Di:
DVVVVVVVVVVVVVVLCVLLVLCPPVVRVLLVVLLVVLLVVLCVVPVVLSVLCVVQVNRSCVPCSCCLSVVCPVVDPPVVVVVQVVVLVVDDSSSRPVSSVVVSVVCVVCSVVSNVDDHD

Sequence (120 aa):
MLRSIEADSFWCMSKLLDGIQDNYTFAQPGIQKKVKALEELVSRIDEQVHSHFRRYEVEYLQFAFRWMNNLLMRELPLRCTIRLWDTYQSEPEGFSHFHLYVCAAFLIKWRKEILDEEDF

Nearest PDB structures (foldseek):
  2qfz-assembly2_B  TM=1.002E+00  e=3.416E-12  Homo sapiens
  2qfz-assembly1_A  TM=1.003E+00  e=1.780E-11  Homo sapiens
  6d0s-assembly1_A  TM=9.882E-01  e=1.780E-11  Homo sapiens
  1fkm-assembly1_A  TM=9.656E-01  e=2.881E-07  Saccharomyces cerevisiae
  2g77-assembly1_A  TM=9.402E-01  e=4.653E-07  Saccharomyces cerevisiae